Protein AF-A0A2K2VZC5-F1 (afdb_monomer_lite)

Radius of gyration: 15.44 Å; chains: 1; bounding box: 47×35×42 Å

Sequence (106 aa):
MKEAKKMSGFKAVPNGEEKCIWMEAGVIDYKLCNQYYNCSACPFDKAMKQTTDKNAAARRQGLEPTGKKAHIISWQEKMKKRPGLQRECRHALTGRTTSRLCPHEF

pLDDT: mean 77.33, std 15.88, range [36.78, 93.69]

Structure (mmCIF, N/CA/C/O backbone):
data_AF-A0A2K2VZC5-F1
#
_entry.id   AF-A0A2K2VZC5-F1
#
loop_
_atom_site.group_PDB
_atom_site.id
_atom_site.type_symbol
_atom_site.label_atom_id
_atom_site.label_alt_id
_atom_site.label_comp_id
_atom_site.label_asym_id
_atom_site.label_entity_id
_atom_site.label_seq_id
_atom_site.pdbx_PDB_ins_code
_atom_site.Cartn_x
_atom_site.Cartn_y
_atom_site.Cartn_z
_atom_site.occupancy
_atom_site.B_iso_or_equiv
_atom_site.auth_seq_id
_atom_site.auth_comp_id
_atom_site.auth_asym_id
_atom_site.auth_atom_id
_atom_site.pdbx_PDB_model_num
ATOM 1 N N . MET A 1 1 ? -33.992 -2.376 -6.945 1.00 38.25 1 MET A N 1
ATOM 2 C CA . MET A 1 1 ? -32.730 -2.084 -6.231 1.00 38.25 1 MET A CA 1
ATOM 3 C C . MET A 1 1 ? -31.601 -2.313 -7.227 1.00 38.25 1 MET A C 1
ATOM 5 O O . MET A 1 1 ? -31.488 -3.427 -7.714 1.00 38.25 1 MET A O 1
ATOM 9 N N . LYS A 1 2 ? -30.879 -1.275 -7.664 1.00 36.78 2 LYS A N 1
ATOM 10 C CA . LYS A 1 2 ? -29.753 -1.422 -8.604 1.00 36.78 2 LYS A CA 1
ATOM 11 C C . LYS A 1 2 ? -28.470 -1.127 -7.835 1.00 36.78 2 LYS A C 1
ATOM 13 O O . LYS A 1 2 ? -28.258 0.011 -7.429 1.00 36.78 2 LYS A O 1
ATOM 18 N N . GLU A 1 3 ? -27.663 -2.154 -7.588 1.00 45.28 3 GLU A N 1
ATOM 19 C CA . GLU A 1 3 ? -26.338 -2.004 -6.989 1.00 45.28 3 GLU A CA 1
ATOM 20 C C . GLU A 1 3 ? -25.414 -1.259 -7.958 1.00 45.28 3 GLU A C 1
ATOM 22 O O . GLU A 1 3 ? -25.153 -1.702 -9.078 1.00 45.28 3 GLU A O 1
ATOM 27 N N . ALA A 1 4 ? -24.920 -0.100 -7.526 1.00 39.41 4 ALA A N 1
ATOM 28 C CA . ALA A 1 4 ? -23.915 0.661 -8.249 1.00 39.41 4 ALA A CA 1
ATOM 29 C C . ALA A 1 4 ? -22.555 -0.040 -8.108 1.00 39.41 4 ALA A C 1
ATOM 31 O O . ALA A 1 4 ? -21.811 0.174 -7.149 1.00 39.41 4 ALA A O 1
ATOM 32 N N . LYS A 1 5 ? -22.222 -0.895 -9.078 1.00 45.06 5 LYS A N 1
ATOM 33 C CA . LYS A 1 5 ? -20.894 -1.500 -9.218 1.00 45.06 5 LYS A CA 1
ATOM 34 C C . LYS A 1 5 ? -19.875 -0.394 -9.514 1.00 45.06 5 LYS A C 1
ATOM 36 O O . LYS A 1 5 ? -19.735 0.052 -10.649 1.00 45.06 5 LYS A O 1
ATOM 41 N N . LYS A 1 6 ? -19.175 0.072 -8.478 1.00 40.03 6 LYS A N 1
ATOM 42 C CA . LYS A 1 6 ? -18.096 1.064 -8.571 1.00 40.03 6 LYS A CA 1
ATOM 43 C C . LYS A 1 6 ? -16.907 0.445 -9.315 1.00 40.03 6 LYS A C 1
ATOM 45 O O . LYS A 1 6 ? -16.035 -0.165 -8.707 1.00 40.03 6 LYS A O 1
ATOM 50 N N . MET A 1 7 ? -16.891 0.567 -10.640 1.00 42.94 7 MET A N 1
ATOM 51 C CA . MET A 1 7 ? -15.726 0.239 -11.462 1.00 42.94 7 MET A CA 1
ATOM 52 C C . MET A 1 7 ? -14.673 1.332 -11.268 1.00 42.94 7 MET A C 1
ATOM 54 O O . MET A 1 7 ? -14.665 2.347 -11.958 1.00 42.94 7 MET A O 1
ATOM 58 N N . SER A 1 8 ? -13.808 1.149 -10.274 1.00 48.94 8 SER A N 1
ATOM 59 C CA . SER A 1 8 ? -12.599 1.949 -10.112 1.00 48.94 8 SER A CA 1
ATOM 60 C C . SER A 1 8 ? -11.686 1.693 -11.310 1.00 48.94 8 SER A C 1
ATOM 62 O O . SER A 1 8 ? -11.249 0.560 -11.517 1.00 48.94 8 SER A O 1
ATOM 64 N N . GLY A 1 9 ? -11.420 2.732 -12.103 1.00 46.47 9 GLY A N 1
ATOM 65 C CA . GLY A 1 9 ? -10.438 2.712 -13.183 1.00 46.47 9 GLY A CA 1
ATOM 66 C C . GLY A 1 9 ? -9.045 2.434 -12.626 1.00 46.47 9 GLY A C 1
ATOM 67 O O . GLY A 1 9 ? -8.314 3.354 -12.268 1.00 46.47 9 GLY A O 1
ATOM 68 N N . PHE A 1 10 ? -8.690 1.157 -12.522 1.00 58.72 10 PHE A N 1
ATOM 69 C CA . PHE A 1 10 ? -7.328 0.737 -12.241 1.00 58.72 10 PHE A CA 1
ATOM 70 C C . PHE A 1 10 ? -6.479 1.108 -13.456 1.00 58.72 10 PHE A C 1
ATOM 72 O O . PHE A 1 10 ? -6.647 0.533 -14.530 1.00 58.72 10 PHE A O 1
ATOM 79 N N . LYS A 1 11 ? -5.580 2.088 -13.298 1.00 64.38 11 LYS A N 1
ATOM 80 C CA . LYS A 1 11 ? -4.489 2.308 -14.255 1.00 64.38 11 LYS A CA 1
ATOM 81 C C . LYS A 1 11 ? -3.769 0.970 -14.432 1.00 64.38 11 LYS A C 1
ATOM 83 O O . LYS A 1 11 ? -3.276 0.415 -13.448 1.00 64.38 11 LYS A O 1
ATOM 88 N N . ALA A 1 12 ? -3.779 0.441 -15.654 1.00 72.44 12 ALA A N 1
ATOM 89 C CA . ALA A 1 12 ? -3.082 -0.792 -15.982 1.00 72.44 12 ALA A CA 1
ATOM 90 C C . ALA A 1 12 ? -1.605 -0.655 -15.588 1.00 72.44 12 ALA A C 1
ATOM 92 O O . ALA A 1 12 ? -0.997 0.393 -15.807 1.00 72.44 12 ALA A O 1
ATOM 93 N N . VAL A 1 13 ? -1.056 -1.694 -14.965 1.00 77.06 13 VAL A N 1
ATOM 94 C CA . VAL A 1 13 ? 0.376 -1.757 -14.667 1.00 77.06 13 VAL A CA 1
ATOM 95 C C . VAL A 1 13 ? 1.095 -2.039 -15.986 1.00 77.06 13 VAL A C 1
ATOM 97 O O . VAL A 1 13 ? 0.695 -2.985 -16.670 1.00 77.06 13 VAL A O 1
ATOM 100 N N . PRO A 1 14 ? 2.097 -1.240 -16.382 1.00 81.94 14 PRO A N 1
ATOM 101 C CA . PRO A 1 14 ? 2.827 -1.484 -17.620 1.00 81.94 14 PRO A CA 1
ATOM 102 C C . PRO A 1 14 ? 3.582 -2.815 -17.574 1.00 81.94 14 PRO A C 1
ATOM 104 O O . PRO A 1 14 ? 3.991 -3.284 -16.510 1.00 81.94 14 PRO A O 1
ATOM 107 N N . ASN A 1 15 ? 3.769 -3.434 -18.741 1.00 78.06 15 ASN A N 1
ATOM 108 C CA . ASN A 1 15 ? 4.509 -4.690 -18.846 1.00 78.06 15 ASN A CA 1
ATOM 109 C C . ASN A 1 15 ? 5.940 -4.507 -18.319 1.00 78.06 15 ASN A C 1
ATOM 111 O O . ASN A 1 15 ? 6.652 -3.612 -18.767 1.00 78.06 15 ASN A O 1
ATOM 115 N N . GLY A 1 16 ? 6.359 -5.375 -17.396 1.00 79.88 16 GLY A N 1
ATOM 116 C CA . GLY A 1 16 ? 7.686 -5.319 -16.774 1.00 79.88 16 GLY A CA 1
ATOM 117 C C . GLY A 1 16 ? 7.774 -4.454 -15.513 1.00 79.88 16 GLY A C 1
ATOM 118 O O . GLY A 1 16 ? 8.841 -4.399 -14.910 1.00 79.88 16 GLY A O 1
ATOM 119 N N . GLU A 1 17 ? 6.679 -3.821 -15.080 1.00 85.69 17 GLU A N 1
ATOM 120 C CA . GLU A 1 17 ? 6.625 -3.087 -13.813 1.00 85.69 17 GLU A CA 1
ATOM 121 C C . GLU A 1 17 ? 5.839 -3.852 -12.738 1.00 85.69 17 GLU A C 1
ATOM 123 O O . GLU A 1 17 ? 4.862 -4.549 -13.014 1.00 85.69 17 GLU A O 1
ATOM 128 N N . GLU A 1 18 ? 6.254 -3.702 -11.480 1.00 86.75 18 GLU A N 1
ATOM 129 C CA . GLU A 1 18 ? 5.627 -4.357 -10.329 1.00 86.75 18 GLU A CA 1
ATOM 130 C C . GLU A 1 18 ? 4.770 -3.360 -9.537 1.00 86.75 18 GLU A C 1
ATOM 132 O O . GLU A 1 18 ? 5.138 -2.195 -9.341 1.00 86.75 18 GLU A O 1
ATOM 137 N N . LYS A 1 19 ? 3.621 -3.803 -9.014 1.00 89.12 19 LYS A N 1
ATOM 138 C CA . LYS A 1 19 ? 2.805 -2.959 -8.128 1.00 89.12 19 LYS A CA 1
ATOM 139 C C . LYS A 1 19 ? 3.518 -2.745 -6.798 1.00 89.12 19 LYS A C 1
ATOM 141 O O . LYS A 1 19 ? 4.060 -3.671 -6.205 1.00 89.12 19 LYS A O 1
ATOM 146 N N . CYS A 1 20 ? 3.436 -1.540 -6.242 1.00 91.31 20 CYS A N 1
ATOM 147 C CA . CYS A 1 20 ? 3.813 -1.323 -4.848 1.00 91.31 20 CYS A CA 1
ATOM 148 C C . CYS A 1 20 ? 2.929 -2.166 -3.919 1.00 91.31 20 CYS A C 1
ATOM 150 O O . CYS A 1 20 ? 1.731 -2.289 -4.154 1.00 91.31 20 CYS A O 1
ATOM 152 N N . ILE A 1 21 ? 3.475 -2.660 -2.807 1.00 89.31 21 ILE A N 1
ATOM 153 C CA . ILE A 1 21 ? 2.716 -3.465 -1.841 1.00 89.31 21 ILE A CA 1
ATOM 154 C C . ILE A 1 21 ? 1.481 -2.750 -1.273 1.00 89.31 21 ILE A C 1
ATOM 156 O O . ILE A 1 21 ? 0.451 -3.371 -1.029 1.00 89.31 21 ILE A O 1
ATOM 160 N N . TRP A 1 22 ? 1.548 -1.426 -1.123 1.00 91.38 22 TRP A N 1
ATOM 161 C CA . TRP A 1 22 ? 0.425 -0.604 -0.675 1.00 91.38 22 TRP A CA 1
ATOM 162 C C . TRP A 1 22 ? -0.674 -0.500 -1.742 1.00 91.38 22 TRP A C 1
ATOM 164 O O . TRP A 1 22 ? -1.857 -0.455 -1.399 1.00 91.38 22 TRP A O 1
ATOM 174 N N . MET A 1 23 ? -0.286 -0.481 -3.023 1.00 91.62 23 MET A N 1
ATOM 175 C CA . MET A 1 23 ? -1.211 -0.525 -4.159 1.00 91.62 23 MET A CA 1
ATOM 176 C C . MET A 1 23 ? -1.812 -1.925 -4.287 1.00 91.62 23 MET A C 1
ATOM 178 O O . MET A 1 23 ? -3.025 -2.056 -4.395 1.00 91.62 23 MET A O 1
ATOM 182 N N . GLU A 1 24 ? -0.989 -2.971 -4.187 1.00 87.06 24 GLU A N 1
ATOM 183 C CA . GLU A 1 24 ? -1.451 -4.359 -4.237 1.00 87.06 24 GLU A CA 1
ATOM 184 C C . GLU A 1 24 ? -2.419 -4.662 -3.093 1.00 87.06 24 GLU A C 1
ATOM 186 O O . GLU A 1 24 ? -3.439 -5.305 -3.305 1.00 87.06 24 GLU A O 1
ATOM 191 N N . ALA A 1 25 ? -2.174 -4.131 -1.891 1.00 86.81 25 ALA A N 1
ATOM 192 C CA . ALA A 1 25 ? -3.098 -4.235 -0.766 1.00 86.81 25 ALA A CA 1
ATOM 193 C C . ALA A 1 25 ? -4.410 -3.454 -0.980 1.00 86.81 25 ALA A C 1
ATOM 195 O O . ALA A 1 25 ? -5.403 -3.750 -0.313 1.00 86.81 25 ALA A O 1
ATOM 196 N N . GLY A 1 26 ? -4.445 -2.487 -1.901 1.00 88.31 2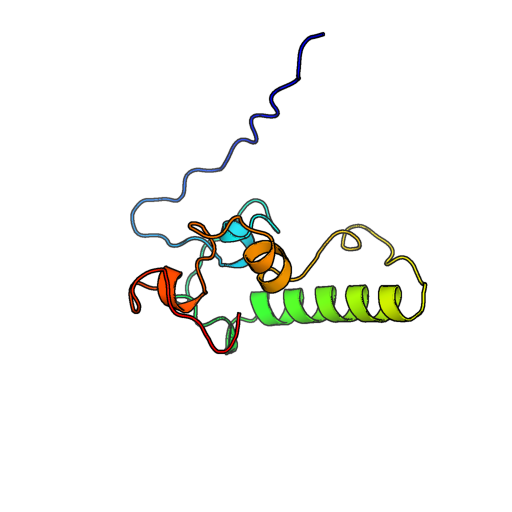6 GLY A N 1
ATOM 197 C CA . GLY A 1 26 ? -5.585 -1.596 -2.119 1.00 88.31 26 GLY A CA 1
ATOM 198 C C . GLY A 1 26 ? -5.715 -0.514 -1.044 1.00 88.31 26 GLY A C 1
ATOM 199 O O . GLY A 1 26 ? -6.827 -0.126 -0.691 1.00 88.31 26 GLY A O 1
ATOM 200 N N . VAL A 1 27 ? -4.591 -0.079 -0.464 1.00 90.31 27 VAL A N 1
ATOM 201 C CA . VAL A 1 27 ? -4.535 1.068 0.463 1.00 90.31 27 VAL A CA 1
ATOM 202 C C . VAL A 1 27 ? -4.374 2.385 -0.300 1.00 90.31 27 VAL A C 1
ATOM 204 O O . VAL A 1 27 ? -4.825 3.424 0.170 1.00 90.31 27 VAL A O 1
ATOM 207 N N . ILE A 1 28 ? -3.743 2.341 -1.474 1.00 90.44 28 ILE A N 1
ATOM 208 C CA . ILE A 1 28 ? -3.560 3.477 -2.384 1.00 90.44 28 ILE A CA 1
ATOM 209 C C . ILE A 1 28 ? -3.959 3.068 -3.803 1.00 90.44 28 ILE A C 1
ATOM 211 O O . ILE A 1 28 ? -3.872 1.890 -4.148 1.00 90.44 28 ILE A O 1
ATOM 215 N N . ASP A 1 29 ? -4.334 4.037 -4.635 1.00 88.00 29 ASP A N 1
ATOM 216 C CA . ASP A 1 29 ? -4.824 3.763 -5.991 1.00 88.00 29 ASP A CA 1
ATOM 217 C C . ASP A 1 29 ? -3.717 3.362 -6.974 1.00 88.00 29 ASP A C 1
ATOM 219 O O . ASP A 1 29 ? -3.900 2.458 -7.787 1.00 88.00 29 ASP A O 1
ATOM 223 N N . TYR A 1 30 ? -2.563 4.039 -6.931 1.00 89.25 30 TYR A N 1
ATOM 224 C CA . TYR A 1 30 ? -1.493 3.808 -7.901 1.00 89.25 30 TYR A CA 1
ATOM 225 C C . TYR A 1 30 ? -0.111 4.155 -7.355 1.00 89.25 30 TYR A C 1
ATOM 227 O O . TYR A 1 30 ? 0.160 5.293 -6.969 1.00 89.25 30 TYR A O 1
ATOM 235 N N . LYS A 1 31 ? 0.789 3.173 -7.367 1.00 90.31 31 LYS A N 1
ATOM 236 C CA . LYS A 1 31 ? 2.220 3.343 -7.106 1.00 90.31 31 LYS A CA 1
ATOM 237 C C . LYS A 1 31 ? 2.941 2.113 -7.635 1.00 90.31 31 LYS A C 1
ATOM 239 O O . LYS A 1 31 ? 2.617 0.998 -7.235 1.00 90.31 31 LYS A O 1
ATOM 244 N N . LEU A 1 32 ? 3.956 2.323 -8.459 1.00 91.50 32 LEU A N 1
ATOM 245 C CA . LEU A 1 32 ? 4.823 1.247 -8.927 1.00 91.50 32 LEU A CA 1
ATOM 246 C C . LEU A 1 32 ? 6.001 1.043 -7.969 1.00 91.50 32 LEU A C 1
ATOM 248 O O . LEU A 1 32 ? 6.436 1.982 -7.277 1.00 91.50 32 LEU A O 1
ATOM 252 N N . CYS A 1 33 ? 6.452 -0.206 -7.883 1.00 90.38 33 CYS A N 1
ATOM 253 C CA . CYS A 1 33 ? 7.619 -0.625 -7.129 1.00 90.38 33 CYS A CA 1
ATOM 254 C C . CYS A 1 33 ? 8.860 -0.537 -8.019 1.00 90.38 33 CYS A C 1
ATOM 256 O O . CYS A 1 33 ? 8.880 -1.057 -9.123 1.00 90.38 33 CYS A O 1
ATOM 258 N N . ASN A 1 34 ? 9.907 0.103 -7.509 1.00 88.81 34 ASN A N 1
ATOM 259 C CA . ASN A 1 34 ? 11.211 0.235 -8.163 1.00 88.81 34 ASN A CA 1
ATOM 260 C C . ASN A 1 34 ? 12.345 -0.353 -7.300 1.00 88.81 34 ASN A C 1
ATOM 262 O O . ASN A 1 34 ? 13.511 -0.002 -7.456 1.00 88.81 34 ASN A O 1
ATOM 266 N N . GLN A 1 35 ? 11.987 -1.166 -6.303 1.00 86.75 35 GLN A N 1
ATOM 267 C CA . GLN A 1 35 ? 12.889 -1.677 -5.266 1.00 86.75 35 GLN A CA 1
ATOM 268 C C . GLN A 1 35 ? 12.694 -3.188 -5.046 1.00 86.75 35 GLN A C 1
ATOM 270 O O . GLN A 1 35 ? 13.093 -3.696 -4.002 1.00 86.75 35 GLN A O 1
ATOM 275 N N . TYR A 1 36 ? 12.044 -3.902 -5.976 1.00 86.19 36 TYR A N 1
ATOM 276 C CA . TYR A 1 36 ? 11.807 -5.354 -5.905 1.00 86.19 36 TYR A CA 1
ATOM 277 C C . TYR A 1 36 ? 11.208 -5.820 -4.565 1.00 86.19 36 TYR A C 1
ATOM 279 O O . TYR A 1 36 ? 11.667 -6.788 -3.952 1.00 86.19 36 TYR A O 1
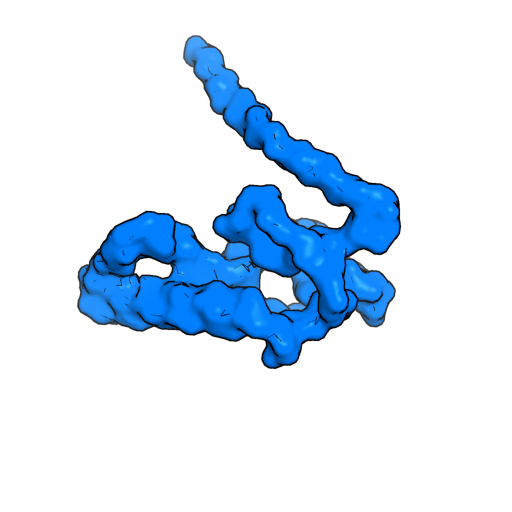ATOM 287 N N . TYR A 1 37 ? 10.219 -5.067 -4.070 1.00 85.81 37 TYR A N 1
ATOM 288 C CA . TYR A 1 37 ? 9.575 -5.246 -2.762 1.00 85.81 37 TYR A CA 1
ATOM 289 C C . TYR A 1 37 ? 10.514 -5.203 -1.540 1.00 85.81 37 TYR A C 1
ATOM 291 O O . TYR A 1 37 ? 10.153 -5.684 -0.463 1.00 85.81 37 TYR A O 1
ATOM 299 N N . ASN A 1 38 ? 11.682 -4.559 -1.641 1.00 87.00 38 ASN A N 1
ATOM 300 C CA . ASN A 1 38 ? 12.502 -4.200 -0.482 1.00 87.00 38 ASN A CA 1
ATOM 301 C C . ASN A 1 38 ? 11.860 -3.039 0.308 1.00 87.00 38 ASN A C 1
ATOM 303 O O . ASN A 1 38 ? 12.342 -1.906 0.323 1.00 87.00 38 ASN A O 1
ATOM 307 N N . CYS A 1 39 ? 10.719 -3.314 0.945 1.00 86.50 39 CYS A N 1
ATOM 308 C CA . CYS A 1 39 ? 9.956 -2.328 1.710 1.00 86.50 39 CYS A CA 1
ATOM 309 C C . CYS A 1 39 ? 10.737 -1.797 2.919 1.00 86.50 39 CYS A C 1
ATOM 311 O O . CYS A 1 39 ? 10.589 -0.625 3.249 1.00 86.50 39 CYS A O 1
ATOM 313 N N . SER A 1 40 ? 11.629 -2.599 3.509 1.00 84.81 40 SER A N 1
ATOM 314 C CA . SER A 1 40 ? 12.456 -2.203 4.658 1.00 84.81 40 SER A CA 1
ATOM 315 C C . SER A 1 40 ? 13.335 -0.979 4.378 1.00 84.81 40 SER A C 1
ATOM 317 O O . SER A 1 40 ? 13.535 -0.153 5.266 1.00 84.81 40 SER A O 1
ATOM 319 N N . ALA A 1 41 ? 13.829 -0.839 3.143 1.00 87.12 41 ALA A N 1
ATOM 320 C CA . ALA A 1 41 ? 14.625 0.308 2.702 1.00 87.12 41 ALA A CA 1
ATOM 321 C C . ALA A 1 41 ? 13.803 1.365 1.936 1.00 87.12 41 ALA A C 1
ATOM 323 O O . ALA A 1 41 ? 14.331 2.407 1.550 1.00 87.12 41 ALA A O 1
ATOM 324 N N . CYS A 1 42 ? 12.508 1.128 1.706 1.00 90.81 42 CYS A N 1
ATOM 325 C CA . CYS A 1 42 ? 11.693 1.990 0.863 1.00 90.81 42 CYS A CA 1
ATOM 326 C C . CYS A 1 42 ? 11.261 3.264 1.624 1.00 90.81 42 CYS A C 1
ATOM 328 O O . CYS A 1 42 ? 10.524 3.174 2.612 1.00 90.81 42 CYS A O 1
ATOM 330 N N . PRO A 1 43 ? 11.616 4.479 1.154 1.00 93.06 43 PRO A N 1
ATOM 331 C CA . PRO A 1 43 ? 11.236 5.721 1.835 1.00 93.06 43 PRO A CA 1
ATOM 332 C C . PRO A 1 43 ? 9.717 5.939 1.844 1.00 93.06 43 PRO A C 1
ATOM 334 O O . PRO A 1 43 ? 9.167 6.491 2.798 1.00 93.06 43 PRO A O 1
ATOM 337 N N . PHE A 1 44 ? 9.028 5.463 0.803 1.00 93.19 44 PHE A N 1
ATOM 338 C CA . PHE A 1 44 ? 7.571 5.507 0.727 1.00 93.19 44 PHE A CA 1
ATOM 339 C C . PHE A 1 44 ? 6.923 4.610 1.789 1.00 93.19 44 PHE A C 1
ATOM 341 O O . PHE A 1 44 ? 6.013 5.055 2.488 1.00 93.19 44 PHE A O 1
ATOM 348 N N . ASP A 1 45 ? 7.421 3.380 1.954 1.00 92.81 45 ASP A N 1
ATOM 349 C CA . ASP A 1 45 ? 6.934 2.468 2.992 1.00 92.81 45 ASP A CA 1
ATOM 350 C C . ASP A 1 45 ? 7.143 3.059 4.389 1.00 92.81 45 ASP A C 1
ATOM 352 O O . ASP A 1 45 ? 6.200 3.115 5.176 1.00 92.81 45 ASP A O 1
ATOM 356 N N . LYS A 1 46 ? 8.328 3.624 4.656 1.00 93.12 46 LYS A N 1
ATOM 357 C CA . LYS A 1 46 ? 8.636 4.295 5.926 1.00 93.12 46 LYS A CA 1
ATOM 358 C C . LYS A 1 46 ? 7.633 5.409 6.252 1.00 93.12 46 LYS A C 1
ATOM 360 O O . LYS A 1 46 ? 7.123 5.465 7.371 1.00 93.12 46 LYS A O 1
ATOM 365 N N . ALA A 1 47 ? 7.313 6.270 5.285 1.00 93.44 47 ALA A N 1
ATOM 366 C CA . ALA A 1 47 ? 6.352 7.360 5.472 1.00 93.44 47 ALA A CA 1
ATOM 367 C C . ALA A 1 47 ? 4.915 6.852 5.701 1.00 93.44 47 ALA A C 1
ATOM 369 O O . ALA A 1 47 ? 4.175 7.380 6.543 1.00 93.44 47 ALA A O 1
ATOM 370 N N . MET A 1 48 ? 4.512 5.809 4.974 1.00 93.69 48 MET A N 1
ATOM 371 C CA . MET A 1 48 ? 3.202 5.184 5.143 1.00 93.69 48 MET A CA 1
ATOM 372 C C . MET A 1 48 ? 3.093 4.481 6.501 1.00 93.69 48 MET A C 1
ATOM 374 O O . MET A 1 48 ? 2.113 4.696 7.213 1.00 93.69 48 MET A O 1
ATOM 378 N N . LYS A 1 49 ? 4.131 3.750 6.925 1.00 92.38 49 LYS A N 1
ATOM 379 C CA . LYS A 1 49 ? 4.209 3.095 8.237 1.00 92.38 49 LYS A CA 1
ATOM 380 C C . LYS A 1 49 ? 4.069 4.098 9.378 1.00 92.38 49 LYS A C 1
ATOM 382 O O . LYS A 1 49 ? 3.245 3.889 10.263 1.00 92.38 49 LYS A O 1
ATOM 387 N N . GLN A 1 50 ? 4.785 5.223 9.317 1.00 92.94 50 GLN A N 1
ATOM 388 C CA . GLN A 1 50 ? 4.645 6.314 10.292 1.00 92.94 50 GLN A CA 1
ATOM 389 C C . GLN A 1 50 ? 3.219 6.877 10.344 1.00 92.94 50 GLN A C 1
ATOM 391 O O . GLN A 1 50 ? 2.705 7.169 11.419 1.00 92.94 50 GLN A O 1
ATOM 396 N N . THR A 1 51 ? 2.566 7.028 9.190 1.00 92.88 51 THR A N 1
ATOM 397 C CA . THR A 1 51 ? 1.171 7.490 9.125 1.00 92.88 51 THR A CA 1
ATOM 398 C C . THR A 1 51 ? 0.236 6.483 9.795 1.00 92.88 51 THR A C 1
ATOM 400 O O . THR A 1 51 ? -0.607 6.855 10.608 1.00 92.88 51 THR A O 1
ATOM 403 N N . THR A 1 52 ? 0.399 5.196 9.488 1.00 92.50 52 THR A N 1
ATOM 404 C CA . THR A 1 52 ? -0.452 4.140 10.043 1.00 92.50 52 THR A CA 1
ATOM 405 C C . THR A 1 52 ? -0.225 3.922 11.530 1.00 92.50 52 THR A C 1
ATOM 407 O O . THR A 1 52 ? -1.191 3.664 12.240 1.00 92.50 52 THR A O 1
ATOM 410 N N . ASP A 1 53 ? 1.012 4.072 12.005 1.00 91.50 53 ASP A N 1
ATOM 411 C CA . ASP A 1 53 ? 1.360 3.981 13.421 1.00 91.50 53 ASP A CA 1
ATOM 412 C C . ASP A 1 53 ? 0.707 5.115 14.217 1.00 91.50 53 ASP A C 1
ATOM 414 O O . ASP A 1 53 ? -0.004 4.850 15.181 1.00 91.50 53 ASP A O 1
ATOM 418 N N . LYS A 1 54 ? 0.800 6.360 13.728 1.00 91.25 54 LYS A N 1
ATOM 419 C CA . LYS A 1 54 ? 0.088 7.507 14.316 1.00 91.25 54 LYS A CA 1
ATOM 420 C C . LYS A 1 54 ? -1.422 7.280 14.366 1.00 91.25 54 LYS A C 1
ATOM 422 O O . LYS A 1 54 ? -2.045 7.501 15.401 1.00 91.25 54 LYS A O 1
ATOM 427 N N . ASN A 1 55 ? -2.010 6.794 13.272 1.00 91.00 55 ASN A N 1
ATOM 428 C CA . ASN A 1 55 ? -3.441 6.499 13.231 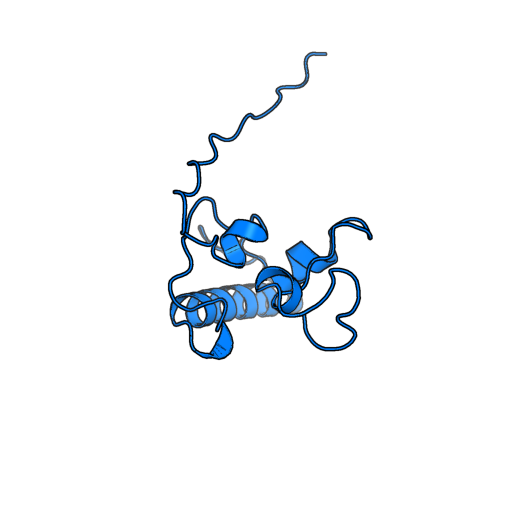1.00 91.00 55 ASN A CA 1
ATOM 429 C C . ASN A 1 55 ? -3.828 5.357 14.187 1.00 91.00 55 ASN A C 1
ATOM 431 O O . ASN A 1 55 ? -4.911 5.380 14.766 1.00 91.00 55 ASN A O 1
ATOM 435 N N . ALA A 1 56 ? -2.982 4.335 14.334 1.00 88.50 56 ALA A N 1
ATOM 436 C CA . ALA A 1 56 ? -3.208 3.228 15.259 1.00 88.50 56 ALA A CA 1
ATOM 437 C C . ALA A 1 56 ? -3.060 3.675 16.720 1.00 88.50 56 ALA A C 1
ATOM 439 O O . ALA A 1 56 ? -3.875 3.289 17.554 1.00 88.50 56 ALA A O 1
ATOM 440 N N . ALA A 1 57 ? -2.069 4.516 17.020 1.00 89.94 57 ALA A N 1
ATOM 441 C CA . ALA A 1 57 ? -1.865 5.113 18.333 1.00 89.94 57 ALA A CA 1
ATOM 442 C C . ALA A 1 57 ? -3.057 5.988 18.742 1.00 89.94 57 ALA A C 1
ATOM 444 O O . ALA A 1 57 ? -3.580 5.803 19.837 1.00 89.94 57 ALA A O 1
ATOM 445 N N . ALA A 1 58 ? -3.551 6.849 17.843 1.00 88.69 58 ALA A N 1
ATOM 446 C CA . ALA A 1 58 ? -4.756 7.647 18.080 1.00 88.69 58 ALA A CA 1
ATOM 447 C C . ALA A 1 58 ? -5.961 6.754 18.420 1.00 88.69 58 ALA A C 1
ATOM 449 O O . ALA A 1 58 ? -6.579 6.925 19.468 1.00 88.69 58 ALA A O 1
ATOM 450 N N . ARG A 1 59 ? -6.215 5.714 17.609 1.00 87.88 59 ARG A N 1
ATOM 451 C CA . ARG A 1 59 ? -7.311 4.758 17.845 1.00 87.88 59 ARG A CA 1
ATOM 452 C C . ARG A 1 59 ? -7.198 4.031 19.185 1.00 87.88 59 ARG A C 1
ATOM 454 O O . ARG A 1 59 ? -8.208 3.835 19.848 1.00 87.88 59 ARG A O 1
ATOM 461 N N . ARG A 1 60 ? -5.987 3.636 19.600 1.00 88.38 60 ARG A N 1
ATOM 462 C CA . ARG A 1 60 ? -5.751 2.996 20.911 1.00 88.38 60 ARG A CA 1
ATOM 463 C C . ARG A 1 60 ? -6.052 3.926 22.081 1.00 88.38 60 ARG A C 1
ATOM 465 O O . ARG A 1 60 ? -6.434 3.450 23.139 1.00 88.38 60 ARG A O 1
ATOM 472 N N . GLN A 1 61 ? -5.882 5.228 21.886 1.00 89.88 61 GLN A N 1
ATOM 473 C CA . GLN A 1 61 ? -6.199 6.250 22.881 1.00 89.88 61 GLN A CA 1
ATOM 474 C C . GLN A 1 61 ? -7.682 6.663 22.844 1.00 89.88 61 GLN A C 1
ATOM 476 O O . GLN A 1 61 ? -8.082 7.553 23.584 1.00 89.88 61 GLN A O 1
ATOM 481 N N . GLY A 1 62 ? -8.501 6.047 21.982 1.00 89.19 62 GLY A N 1
ATOM 482 C CA . GLY A 1 62 ? -9.899 6.433 21.779 1.00 89.19 62 GLY A CA 1
ATOM 483 C C . GLY A 1 62 ? -10.077 7.714 20.958 1.00 89.19 62 GLY A C 1
ATOM 484 O O . GLY A 1 62 ? -11.197 8.198 20.835 1.00 89.19 62 GLY A O 1
ATOM 485 N N . LEU A 1 63 ? -9.001 8.259 20.376 1.00 85.56 63 LEU A N 1
ATOM 486 C CA . LEU A 1 63 ? -9.076 9.394 19.463 1.00 85.56 63 LEU A CA 1
ATOM 487 C C . LEU A 1 63 ? -9.312 8.915 18.030 1.00 85.56 63 LEU A C 1
ATOM 489 O O . LEU A 1 63 ? -8.655 7.993 17.532 1.00 85.56 63 LEU A O 1
ATOM 493 N N . GLU A 1 64 ? -10.209 9.596 17.325 1.00 81.56 64 GLU A N 1
ATOM 494 C CA . GLU A 1 64 ? -10.357 9.396 15.890 1.00 81.56 64 GLU A CA 1
ATOM 495 C C . GLU A 1 64 ? -9.213 10.107 15.153 1.00 81.56 64 GLU A C 1
ATOM 497 O O . GLU A 1 64 ? -8.993 11.304 15.358 1.00 81.56 64 GLU A O 1
ATOM 502 N N . PRO A 1 65 ? -8.441 9.403 14.303 1.00 82.19 65 PRO A N 1
ATOM 503 C CA . PRO A 1 65 ? -7.403 10.053 13.520 1.00 82.19 65 PRO A CA 1
ATOM 504 C C . PRO A 1 65 ? -8.043 11.097 12.601 1.00 82.19 65 PRO A C 1
ATOM 506 O O . PRO A 1 65 ? -9.074 10.843 11.981 1.00 82.19 65 PRO A O 1
ATOM 509 N N . THR A 1 66 ? -7.437 12.277 12.508 1.00 77.75 66 THR A N 1
ATOM 510 C CA . THR A 1 66 ? -8.015 13.421 11.797 1.00 77.75 66 THR A CA 1
ATOM 511 C C . THR A 1 66 ? -7.359 13.652 10.431 1.00 77.75 66 THR A C 1
ATOM 513 O O . THR A 1 66 ? -6.202 13.301 10.180 1.00 77.75 66 THR A O 1
ATOM 516 N N . GLY A 1 67 ? -8.119 14.248 9.507 1.00 83.81 67 GLY A N 1
ATOM 517 C CA . GLY A 1 67 ? -7.638 14.679 8.192 1.00 83.81 67 GLY A CA 1
ATOM 518 C C . GLY A 1 67 ? -7.678 13.616 7.086 1.00 83.81 67 GLY A C 1
ATOM 519 O O . GLY A 1 67 ? -8.183 12.507 7.241 1.00 83.81 67 GLY A O 1
ATOM 520 N N . LYS A 1 68 ? -7.111 13.961 5.920 1.00 81.31 68 LYS A N 1
ATOM 521 C CA . LYS A 1 68 ? -7.192 13.145 4.688 1.00 81.31 68 LYS A CA 1
ATOM 522 C C . LYS A 1 68 ? -6.570 11.749 4.823 1.00 81.31 68 LYS A C 1
ATOM 524 O O . LYS A 1 68 ? -6.917 10.856 4.061 1.00 81.31 68 LYS A O 1
ATOM 529 N N . LYS A 1 69 ? -5.660 11.555 5.783 1.00 83.94 69 LYS A N 1
ATOM 530 C CA . LYS A 1 69 ? -4.936 10.294 6.017 1.00 83.94 69 LYS A CA 1
ATOM 531 C C . LYS A 1 69 ? -5.543 9.433 7.126 1.00 83.94 69 LYS A C 1
ATOM 533 O O . LYS A 1 69 ? -5.022 8.355 7.388 1.00 83.94 69 LYS A O 1
ATOM 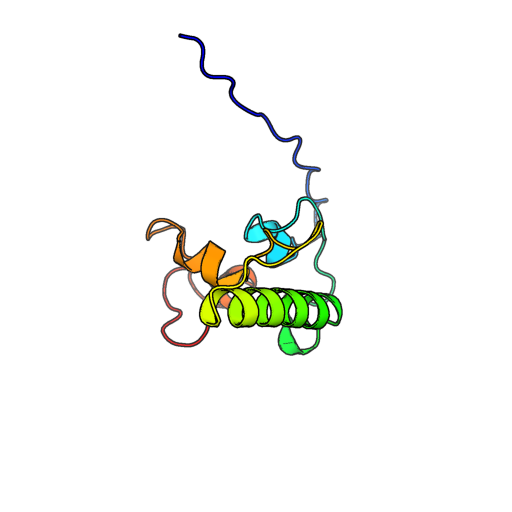538 N N . ALA A 1 70 ? -6.640 9.866 7.747 1.00 84.31 70 ALA A N 1
ATOM 539 C CA . ALA A 1 70 ? -7.285 9.163 8.854 1.00 84.31 70 ALA A CA 1
ATOM 540 C C . ALA A 1 70 ? -7.676 7.714 8.524 1.00 84.31 70 ALA A C 1
ATOM 542 O O . ALA A 1 70 ? -7.502 6.794 9.326 1.00 84.31 70 ALA A O 1
ATOM 543 N N . HIS A 1 71 ? -8.173 7.502 7.306 1.00 84.25 71 HIS A N 1
ATOM 544 C CA . HIS A 1 71 ? -8.638 6.202 6.829 1.00 84.25 71 HIS A CA 1
ATOM 545 C C . HIS A 1 71 ? -7.496 5.246 6.444 1.00 84.25 71 HIS A C 1
ATOM 547 O O . HIS A 1 71 ? -7.747 4.065 6.205 1.00 84.25 71 HIS A O 1
ATOM 553 N N . ILE A 1 72 ? -6.247 5.725 6.380 1.00 89.25 72 ILE A N 1
ATOM 554 C CA . ILE A 1 72 ? -5.106 4.897 5.990 1.00 89.25 72 ILE A CA 1
ATOM 555 C C . ILE A 1 72 ? -4.812 3.896 7.113 1.00 89.25 72 ILE A C 1
ATOM 557 O O . ILE A 1 72 ? -4.584 4.265 8.271 1.00 89.25 72 ILE A O 1
ATOM 561 N N . ILE A 1 73 ? -4.807 2.617 6.741 1.00 89.00 73 ILE A N 1
ATOM 562 C CA . ILE A 1 73 ? -4.428 1.474 7.577 1.00 89.00 73 ILE A CA 1
ATOM 563 C C . ILE A 1 73 ? -3.193 0.793 6.989 1.00 89.00 73 ILE A C 1
ATOM 565 O O . ILE A 1 73 ? -2.899 0.972 5.809 1.00 89.00 73 ILE A O 1
ATOM 569 N N . SER A 1 74 ? -2.474 0.009 7.797 1.00 90.19 74 SER A N 1
ATOM 570 C CA . SER A 1 74 ? -1.314 -0.739 7.299 1.00 90.19 74 SER A CA 1
ATOM 571 C C . SER A 1 74 ? -1.725 -1.714 6.190 1.00 90.19 74 SER A C 1
ATOM 573 O O . SER A 1 74 ? -2.755 -2.390 6.289 1.00 90.19 74 SER A O 1
ATOM 575 N N . TRP A 1 75 ? -0.896 -1.819 5.146 1.00 87.38 75 TRP A N 1
ATOM 576 C CA . TRP A 1 75 ? -1.069 -2.825 4.098 1.00 87.38 75 TRP A CA 1
ATOM 577 C C . TRP A 1 75 ? -1.079 -4.245 4.675 1.00 87.38 75 TRP A C 1
ATOM 579 O O . TRP A 1 75 ? -1.822 -5.090 4.185 1.00 87.38 75 TRP A O 1
ATOM 589 N N . GLN A 1 76 ? -0.342 -4.488 5.762 1.00 85.25 76 GLN A N 1
ATOM 590 C CA . GLN A 1 76 ? -0.271 -5.777 6.457 1.00 85.25 76 GLN A CA 1
ATOM 591 C C . GLN A 1 76 ? -1.649 -6.145 7.015 1.00 85.25 76 GLN A C 1
ATOM 593 O O . GLN A 1 76 ? -2.149 -7.248 6.810 1.00 85.25 76 GLN A O 1
ATOM 598 N N . GLU A 1 77 ? -2.316 -5.179 7.648 1.00 85.19 77 GLU A N 1
ATOM 599 C CA . GLU A 1 77 ? -3.671 -5.340 8.178 1.00 85.19 77 GLU A CA 1
ATOM 600 C C . GLU A 1 77 ? -4.696 -5.556 7.060 1.00 85.19 77 GLU A C 1
ATOM 602 O O . GLU A 1 77 ? -5.624 -6.353 7.201 1.00 85.19 77 GLU A O 1
ATOM 607 N N . LYS A 1 78 ? -4.522 -4.885 5.917 1.00 85.56 78 LYS A N 1
ATOM 608 C CA . LYS A 1 78 ? -5.387 -5.067 4.747 1.00 85.56 78 LYS A CA 1
ATOM 609 C C . LYS A 1 78 ? -5.198 -6.448 4.103 1.00 85.56 78 LYS A C 1
ATOM 611 O O . LYS A 1 78 ? -6.192 -7.072 3.737 1.00 85.56 78 LYS A O 1
ATOM 616 N N . MET A 1 79 ? -3.965 -6.949 4.027 1.00 81.06 79 MET A N 1
ATOM 617 C CA . MET A 1 79 ? -3.650 -8.285 3.504 1.00 81.06 79 MET A CA 1
ATOM 618 C C . MET A 1 79 ? -4.135 -9.405 4.434 1.00 81.06 79 MET A C 1
ATOM 620 O O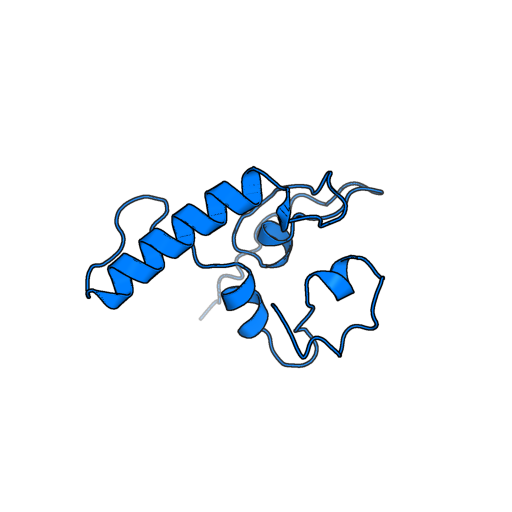 . MET A 1 79 ? -4.732 -10.368 3.960 1.00 81.06 79 MET A O 1
ATOM 624 N N . LYS A 1 80 ? -3.995 -9.258 5.760 1.00 78.19 80 LYS A N 1
ATOM 625 C CA . LYS A 1 80 ? -4.529 -10.223 6.746 1.00 78.19 80 LYS A CA 1
ATOM 626 C C . LYS A 1 80 ? -6.044 -10.423 6.632 1.00 78.19 80 LYS A C 1
ATOM 628 O O . LYS A 1 80 ? -6.548 -11.521 6.871 1.00 78.19 80 LYS A O 1
ATOM 633 N N . LYS A 1 81 ? -6.773 -9.368 6.252 1.00 79.81 81 LYS A N 1
ATOM 634 C CA . LYS A 1 81 ? -8.231 -9.395 6.059 1.00 79.81 81 LYS A CA 1
ATOM 635 C C . LYS A 1 81 ? -8.674 -10.110 4.777 1.00 79.81 81 LYS A C 1
ATOM 637 O O . LYS A 1 81 ? -9.871 -10.332 4.619 1.00 79.81 81 LYS A O 1
ATOM 642 N N . ARG A 1 82 ? -7.762 -10.481 3.868 1.00 75.75 82 ARG A N 1
ATOM 643 C CA . ARG A 1 82 ? -8.127 -11.230 2.657 1.00 75.75 82 ARG A CA 1
ATOM 644 C C . ARG A 1 82 ? -8.560 -12.665 2.995 1.00 75.75 82 ARG A C 1
ATOM 646 O O . ARG A 1 82 ? -8.008 -13.264 3.928 1.00 75.75 82 ARG A O 1
ATOM 653 N N . PRO A 1 83 ? -9.539 -13.222 2.257 1.00 69.81 83 PRO A N 1
ATOM 654 C CA . PRO A 1 83 ? -9.966 -14.608 2.422 1.00 69.81 83 PRO A CA 1
ATOM 655 C C . PRO A 1 83 ? -8.822 -15.570 2.073 1.00 69.81 83 PRO A C 1
ATOM 657 O O . PRO A 1 83 ? -8.001 -15.275 1.209 1.00 69.81 83 PRO A O 1
ATOM 660 N N . GLY A 1 84 ? -8.762 -16.712 2.766 1.00 64.19 84 GLY A N 1
ATOM 661 C CA . GLY A 1 84 ? -7.559 -17.541 2.952 1.00 64.19 84 GLY A CA 1
ATOM 662 C C . GLY A 1 84 ? -6.630 -17.720 1.744 1.00 64.19 84 GLY A C 1
ATOM 663 O O . GLY A 1 84 ? -5.435 -17.477 1.872 1.00 64.19 84 GLY A O 1
ATOM 664 N N . LEU A 1 85 ? -7.163 -18.094 0.576 1.00 62.44 85 LEU A N 1
ATOM 665 C CA . LEU A 1 85 ? -6.384 -18.348 -0.649 1.00 62.44 85 LEU A CA 1
ATOM 666 C C . LEU A 1 85 ? -5.711 -17.102 -1.258 1.00 62.44 85 LEU A C 1
ATOM 668 O O . LEU A 1 85 ? -4.807 -17.249 -2.069 1.00 62.44 85 LEU A O 1
ATOM 672 N N . GLN A 1 86 ? -6.140 -15.900 -0.871 1.00 64.19 86 GLN A N 1
ATOM 673 C CA . GLN A 1 86 ? -5.632 -14.607 -1.349 1.00 64.19 86 GLN A CA 1
ATOM 674 C C . GLN A 1 86 ? -4.711 -13.906 -0.338 1.00 64.19 86 GLN A C 1
ATOM 676 O O . GLN A 1 86 ? -4.376 -12.732 -0.506 1.00 64.19 86 GLN A O 1
ATOM 681 N N . ARG A 1 87 ? -4.321 -14.588 0.748 1.00 66.62 87 ARG A N 1
ATOM 682 C CA . ARG A 1 87 ? -3.367 -14.058 1.733 1.00 66.62 87 ARG A CA 1
ATOM 683 C C . ARG A 1 87 ? -1.940 -14.178 1.212 1.00 66.62 87 ARG A C 1
ATOM 685 O O . ARG A 1 87 ? -1.149 -14.986 1.684 1.00 66.62 87 ARG A O 1
ATOM 692 N N . GLU A 1 88 ? -1.621 -13.351 0.232 1.00 67.50 88 GLU A N 1
ATOM 693 C CA . GLU A 1 88 ? -0.279 -13.248 -0.324 1.00 67.50 88 GLU A CA 1
ATOM 694 C C . GLU A 1 88 ? 0.578 -12.356 0.585 1.00 67.50 88 GLU A C 1
ATOM 696 O O . GLU A 1 88 ? 0.223 -11.211 0.879 1.00 67.50 88 GLU A O 1
ATOM 701 N N . CYS A 1 89 ? 1.699 -12.885 1.081 1.00 71.75 89 CYS A N 1
ATOM 702 C CA . CYS A 1 89 ? 2.676 -12.087 1.822 1.00 71.75 89 CYS A CA 1
ATOM 703 C C . CYS A 1 89 ? 3.640 -11.372 0.871 1.00 71.75 89 CYS A C 1
ATOM 705 O O . CYS A 1 89 ? 3.784 -11.753 -0.291 1.00 71.75 89 CYS A O 1
AT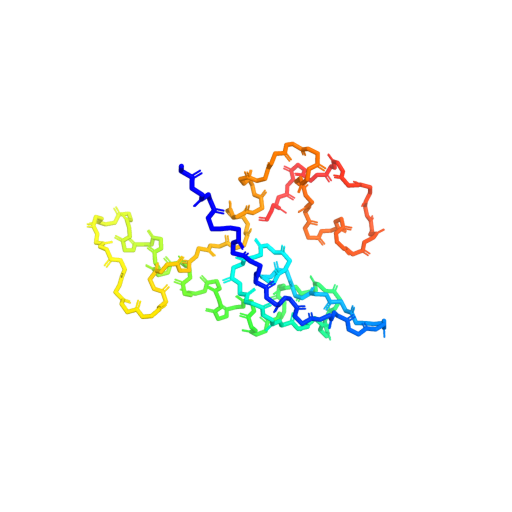OM 707 N N . ARG A 1 90 ? 4.376 -10.376 1.386 1.00 73.56 90 ARG A N 1
ATOM 708 C CA . ARG A 1 90 ? 5.369 -9.623 0.598 1.00 73.56 90 ARG A CA 1
ATOM 709 C C . ARG A 1 90 ? 6.364 -10.519 -0.153 1.00 73.56 90 ARG A C 1
ATOM 711 O O . ARG A 1 90 ? 6.769 -10.182 -1.254 1.00 73.56 90 ARG A O 1
ATOM 718 N N . HIS A 1 91 ? 6.739 -11.664 0.422 1.00 72.12 91 HIS A N 1
ATOM 719 C CA . HIS A 1 91 ? 7.694 -12.593 -0.188 1.00 72.12 91 HIS A CA 1
ATOM 720 C C . HIS A 1 91 ? 7.075 -13.390 -1.342 1.00 72.12 91 HIS A C 1
ATOM 722 O O . HIS A 1 91 ? 7.745 -13.615 -2.350 1.00 72.12 91 HIS A O 1
ATOM 728 N N . ALA A 1 92 ? 5.790 -13.743 -1.235 1.00 73.38 92 ALA A N 1
ATOM 729 C CA . ALA A 1 92 ? 5.044 -14.373 -2.321 1.00 73.38 92 ALA A CA 1
ATOM 730 C C . ALA A 1 92 ? 4.916 -13.430 -3.528 1.00 73.38 92 ALA A C 1
ATOM 732 O O . ALA A 1 92 ? 5.088 -13.872 -4.659 1.00 73.38 92 ALA A O 1
ATOM 733 N N . LEU A 1 93 ? 4.739 -12.122 -3.286 1.00 73.31 93 LEU A N 1
ATOM 734 C CA . LEU A 1 93 ? 4.699 -11.108 -4.351 1.00 73.31 93 LEU A CA 1
ATOM 735 C C . LEU A 1 93 ? 6.009 -11.027 -5.150 1.00 73.31 93 LEU A C 1
ATOM 737 O O . LEU A 1 93 ? 5.985 -10.675 -6.319 1.00 73.31 93 LEU A O 1
ATOM 741 N N . THR A 1 94 ? 7.144 -11.399 -4.548 1.00 69.75 94 THR A N 1
ATOM 742 C CA . THR A 1 94 ? 8.448 -11.418 -5.237 1.00 69.75 94 THR A CA 1
ATOM 743 C C . THR A 1 94 ? 8.735 -12.703 -6.014 1.00 69.75 94 THR A C 1
ATOM 745 O O . THR A 1 94 ? 9.839 -12.865 -6.527 1.00 69.75 94 THR A O 1
ATOM 748 N N . GLY A 1 95 ? 7.815 -13.673 -6.018 1.00 66.69 95 GLY A N 1
ATOM 749 C CA . GLY A 1 95 ? 8.029 -14.985 -6.641 1.00 66.69 95 GLY A CA 1
ATOM 750 C C . GLY A 1 95 ? 9.053 -15.882 -5.928 1.00 66.69 95 GLY A C 1
ATOM 751 O O . GLY A 1 95 ? 9.306 -16.996 -6.375 1.00 66.69 95 GLY A O 1
ATOM 752 N N . ARG A 1 96 ? 9.627 -15.444 -4.797 1.00 64.62 96 ARG A N 1
ATOM 753 C CA . ARG A 1 96 ? 10.626 -16.203 -4.017 1.00 64.62 96 ARG A CA 1
ATOM 754 C C . ARG A 1 96 ? 10.023 -17.315 -3.150 1.00 64.62 96 ARG A C 1
ATOM 756 O O . ARG A 1 96 ? 10.758 -18.083 -2.535 1.00 64.62 96 ARG A O 1
ATOM 763 N N . THR A 1 97 ? 8.698 -17.390 -3.033 1.00 58.62 97 THR A N 1
ATOM 764 C CA . THR A 1 97 ? 8.002 -18.361 -2.176 1.00 58.62 97 THR A CA 1
ATOM 765 C C . THR A 1 97 ? 6.637 -18.700 -2.766 1.00 58.62 97 THR A C 1
ATOM 767 O O . THR A 1 97 ? 5.908 -17.810 -3.195 1.00 58.62 97 THR A O 1
ATOM 770 N N . THR A 1 98 ? 6.261 -19.981 -2.753 1.00 58.12 98 THR A N 1
ATOM 771 C CA . THR A 1 98 ? 4.909 -20.435 -3.116 1.00 58.12 98 THR A CA 1
ATOM 772 C C . THR A 1 98 ? 3.864 -19.822 -2.182 1.00 58.12 98 THR A C 1
ATOM 774 O O . THR A 1 98 ? 4.059 -19.830 -0.967 1.00 58.12 98 THR A O 1
ATOM 777 N N . SER A 1 99 ? 2.749 -19.330 -2.736 1.00 58.81 99 SER A N 1
ATOM 778 C CA . SER A 1 99 ? 1.765 -18.388 -2.156 1.00 58.81 99 SER A CA 1
ATOM 779 C C . SER A 1 99 ? 1.062 -18.759 -0.833 1.00 58.81 99 SER A C 1
ATOM 781 O O . SER A 1 99 ? 0.040 -18.164 -0.505 1.00 58.81 99 SER A O 1
ATOM 783 N N . ARG A 1 100 ? 1.548 -19.731 -0.052 1.00 56.09 100 ARG A N 1
ATOM 784 C CA . ARG A 1 100 ? 0.846 -20.289 1.115 1.00 56.09 100 ARG A CA 1
ATOM 785 C C . ARG A 1 100 ? 1.609 -20.336 2.438 1.00 56.09 100 ARG A C 1
ATOM 787 O O . ARG A 1 100 ? 1.000 -20.720 3.431 1.00 56.09 100 ARG A O 1
ATOM 794 N N . LEU A 1 101 ? 2.879 -19.938 2.512 1.00 57.00 101 LEU A N 1
ATOM 795 C CA . LEU A 1 101 ? 3.633 -20.022 3.770 1.00 57.00 101 LEU A CA 1
ATOM 796 C C . LEU A 1 101 ? 4.334 -18.704 4.107 1.00 57.00 101 LEU A C 1
ATOM 798 O O . LEU A 1 101 ? 5.455 -18.457 3.684 1.00 57.00 101 LEU A O 1
ATOM 802 N N . CYS A 1 102 ? 3.682 -17.882 4.930 1.00 53.94 102 CYS A N 1
ATOM 803 C CA . CYS A 1 102 ? 4.352 -16.830 5.697 1.00 53.94 102 CYS A CA 1
ATOM 804 C C . CYS A 1 102 ? 3.934 -16.934 7.178 1.00 53.94 102 CYS A C 1
ATOM 806 O O . CYS A 1 102 ? 3.002 -16.254 7.605 1.00 53.94 102 CYS A O 1
ATOM 808 N N . PRO A 1 103 ? 4.583 -17.823 7.958 1.00 50.50 103 PRO A N 1
ATOM 809 C CA . PRO A 1 103 ? 4.362 -17.960 9.401 1.00 50.50 103 PRO A CA 1
ATOM 810 C C . PRO A 1 103 ? 4.980 -16.817 10.223 1.00 50.50 103 PRO A C 1
ATOM 812 O O . PRO A 1 103 ? 4.626 -16.643 11.384 1.00 50.50 103 PRO A O 1
ATOM 815 N N . HIS A 1 104 ? 5.871 -16.019 9.632 1.00 51.94 104 HIS A N 1
ATOM 816 C CA . HIS A 1 104 ? 6.486 -14.876 10.290 1.00 51.94 104 HIS A CA 1
ATOM 817 C C . HIS A 1 104 ? 6.492 -13.670 9.346 1.00 51.94 104 HIS A C 1
ATOM 819 O O . HIS A 1 104 ? 6.982 -13.745 8.221 1.00 51.94 104 HIS A O 1
ATOM 825 N N . GLU A 1 105 ? 5.916 -12.573 9.838 1.00 48.88 105 GLU A N 1
ATOM 826 C CA . GLU A 1 105 ? 5.913 -11.230 9.249 1.00 48.88 105 GLU A CA 1
ATOM 827 C C . GLU A 1 105 ? 5.127 -11.072 7.936 1.00 48.88 105 GLU A C 1
ATOM 829 O O . GLU A 1 105 ? 5.674 -11.095 6.832 1.00 48.88 105 GLU A O 1
ATOM 834 N N . PHE A 1 106 ? 3.830 -10.785 8.089 1.00 48.78 106 PHE A N 1
ATOM 835 C CA . PHE A 1 106 ? 3.154 -9.830 7.208 1.00 48.78 106 PHE A CA 1
ATOM 836 C C . PHE A 1 106 ? 3.809 -8.469 7.408 1.00 48.78 106 PHE A C 1
ATOM 838 O O . PHE A 1 106 ? 3.738 -7.957 8.547 1.00 48.78 106 PHE A O 1
#

Foldseek 3Di:
DDDDPPPDPQPDDDPPWAFALCCVLVLDRGDTDPPLLPLVPDPVSVVLVVLQVVLVVCVVVVHQDDDPSSPRHDSQVSLVPDDQQSNADSCVSSVNDDRHDDPDDD

Secondary structure (DSSP, 8-state):
----------PPPPTT-EE-HHHHTTSSS--EESSTT-GGG-HHHHHHHHHHHHHHHHHHTTPPPPSTTTT---HHHHHHTS-GGG---HHHHTTSS-TT--SS--